Protein AF-M3UVB9-F1 (afdb_monomer_lite)

pLDDT: mean 71.22, std 10.49, range [37.16, 86.0]

Foldseek 3Di:
DDPVVVLVVQLVVQLVLQLVLQQCLVCPNPNVPRDPVSNVLSNVLSNVLSVVVSVVCVVCVPQVVDLLSSLVSQLVSSLVSSLVRDPDDDDDSNPSSNSSSVSSSVVSNVVVVVVVVVPPPPD

Structure (mmCIF, N/CA/C/O backbone):
data_AF-M3UVB9-F1
#
_entry.id   AF-M3UVB9-F1
#
loop_
_atom_site.group_PDB
_atom_site.id
_atom_site.type_symbol
_atom_site.label_atom_id
_atom_site.label_alt_id
_atom_site.label_comp_id
_atom_site.label_asym_id
_atom_site.label_entity_id
_atom_site.label_seq_id
_atom_site.pdbx_PDB_ins_code
_atom_site.Cartn_x
_atom_site.Cartn_y
_atom_site.Cartn_z
_atom_site.occupancy
_atom_site.B_iso_or_equiv
_atom_site.auth_seq_id
_atom_site.auth_comp_id
_atom_site.auth_asym_id
_atom_site.auth_atom_id
_atom_site.pdbx_PDB_model_num
ATOM 1 N N . MET A 1 1 ? -13.493 8.387 20.450 1.00 55.69 1 MET A N 1
ATOM 2 C CA . MET A 1 1 ? -12.271 8.347 19.610 1.00 55.69 1 MET A CA 1
ATOM 3 C C . MET A 1 1 ? -12.370 9.451 18.564 1.00 55.69 1 MET A C 1
ATOM 5 O O . MET A 1 1 ? -13.362 9.480 17.850 1.00 55.69 1 MET A O 1
ATOM 9 N N . ASN A 1 2 ? -11.407 10.379 18.504 1.00 68.56 2 ASN A N 1
ATOM 10 C CA . ASN A 1 2 ? -11.457 11.510 17.566 1.00 68.56 2 ASN A CA 1
ATOM 11 C C . ASN A 1 2 ? -11.404 11.027 16.107 1.00 68.56 2 ASN A C 1
ATOM 13 O O . ASN A 1 2 ? -10.474 10.326 15.706 1.00 68.56 2 ASN A O 1
ATOM 17 N N . TRP A 1 3 ? -12.395 11.429 15.313 1.00 66.06 3 TRP A N 1
ATOM 18 C CA . TRP A 1 3 ? -12.555 11.044 13.905 1.00 66.06 3 TRP A CA 1
ATOM 19 C C . TRP A 1 3 ? -11.362 11.458 13.030 1.00 66.06 3 TRP A C 1
ATOM 21 O O . TRP A 1 3 ? -10.959 10.726 12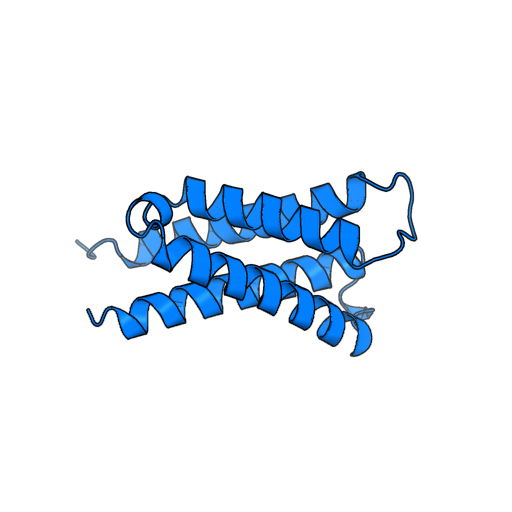.128 1.00 66.06 3 TRP A O 1
ATOM 31 N N . SER A 1 4 ? -10.736 12.595 13.345 1.00 69.56 4 SER A N 1
ATOM 32 C CA . SER A 1 4 ? -9.508 13.074 12.699 1.00 69.56 4 SER A CA 1
ATOM 33 C C . SER A 1 4 ? -8.337 12.103 12.874 1.00 69.56 4 SER A C 1
ATOM 35 O O . SER A 1 4 ? -7.661 11.766 11.907 1.00 69.56 4 SER A O 1
ATOM 37 N N . ILE A 1 5 ? -8.149 11.575 14.084 1.00 73.75 5 ILE A N 1
ATOM 38 C CA . ILE A 1 5 ? -7.071 10.632 14.412 1.00 73.75 5 ILE A CA 1
ATOM 39 C C . ILE A 1 5 ? -7.259 9.311 13.659 1.00 73.75 5 ILE A C 1
ATOM 41 O O . ILE A 1 5 ? -6.287 8.697 13.220 1.00 73.75 5 ILE A O 1
ATOM 45 N N . LEU A 1 6 ? -8.507 8.874 13.488 1.00 71.19 6 LEU A N 1
ATOM 46 C CA . LEU A 1 6 ? -8.815 7.629 12.794 1.00 71.19 6 LEU A CA 1
ATOM 47 C C . LEU A 1 6 ? -8.472 7.717 11.299 1.00 71.19 6 LEU A C 1
ATOM 49 O O . LEU A 1 6 ? -7.826 6.812 10.772 1.00 71.19 6 LEU A O 1
ATOM 53 N N . LYS A 1 7 ? -8.813 8.835 10.641 1.00 73.31 7 LYS A N 1
ATOM 54 C CA . LYS A 1 7 ? -8.451 9.086 9.234 1.00 73.31 7 LYS A CA 1
ATOM 55 C C . LYS A 1 7 ? -6.941 9.064 9.025 1.00 73.31 7 LYS A C 1
ATOM 57 O O . LYS A 1 7 ? -6.468 8.374 8.128 1.00 73.31 7 LYS A O 1
ATOM 62 N N . THR A 1 8 ? -6.188 9.757 9.879 1.00 77.38 8 THR A N 1
ATOM 63 C CA . THR A 1 8 ? -4.723 9.805 9.781 1.00 77.38 8 THR A CA 1
ATOM 64 C C . THR A 1 8 ? -4.101 8.421 9.954 1.00 77.38 8 THR A C 1
ATOM 66 O O . THR A 1 8 ? -3.201 8.055 9.202 1.00 77.38 8 THR A O 1
ATOM 69 N N . LYS A 1 9 ? -4.611 7.611 10.892 1.00 79.56 9 LYS A N 1
ATOM 70 C CA . LYS A 1 9 ? -4.146 6.230 11.088 1.00 79.56 9 LYS A CA 1
ATOM 71 C C . LYS A 1 9 ? -4.393 5.358 9.858 1.00 79.56 9 LYS A C 1
ATOM 73 O O . LYS A 1 9 ? -3.491 4.629 9.453 1.00 79.56 9 LYS A O 1
ATOM 78 N N . PHE A 1 10 ? -5.581 5.434 9.256 1.00 76.44 10 PHE A N 1
ATOM 79 C CA . PHE A 1 10 ? -5.877 4.672 8.042 1.00 76.44 10 PHE A CA 1
ATOM 80 C C . PHE A 1 10 ? -5.049 5.143 6.845 1.00 76.44 10 PHE A C 1
ATOM 82 O O . PHE A 1 10 ? -4.499 4.310 6.130 1.00 76.44 10 PHE A O 1
ATOM 89 N N . PHE A 1 11 ? -4.900 6.457 6.672 1.00 82.19 11 PHE A N 1
ATOM 90 C CA . PHE A 1 11 ? -4.073 7.039 5.619 1.00 82.19 11 PHE A CA 1
ATOM 91 C C . PHE A 1 11 ? -2.624 6.554 5.713 1.00 82.19 11 PHE A C 1
ATOM 93 O O . PHE A 1 11 ? -2.086 6.015 4.749 1.00 82.19 11 PHE A O 1
ATOM 100 N N . LEU A 1 12 ? -2.015 6.674 6.897 1.00 83.44 12 LEU A N 1
ATOM 101 C CA . LEU A 1 12 ? -0.633 6.258 7.123 1.00 83.44 12 LEU A CA 1
ATOM 102 C C . LEU A 1 12 ? -0.457 4.749 6.926 1.00 83.44 12 LEU A C 1
ATOM 104 O O . LEU A 1 12 ? 0.547 4.299 6.381 1.00 83.44 12 LEU A O 1
ATOM 108 N N . ARG A 1 13 ? -1.454 3.961 7.332 1.00 79.88 13 ARG 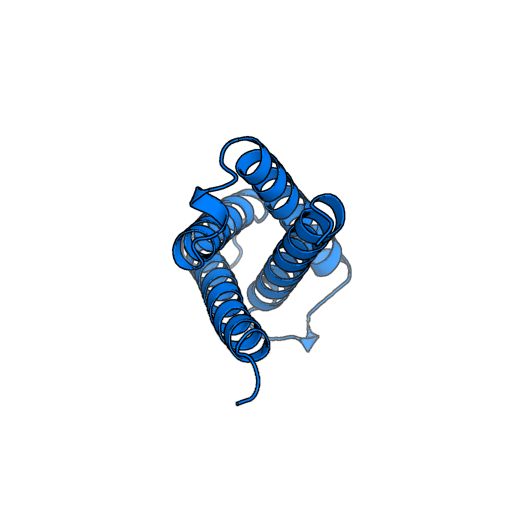A N 1
ATOM 109 C CA . ARG A 1 13 ? -1.455 2.511 7.147 1.00 79.88 13 ARG A CA 1
ATOM 110 C C . ARG A 1 13 ? -1.455 2.125 5.669 1.00 79.88 13 ARG A C 1
ATOM 112 O O . ARG A 1 13 ? -0.616 1.325 5.268 1.00 79.88 13 ARG A O 1
ATOM 119 N N . VAL A 1 14 ? -2.361 2.698 4.875 1.00 79.69 14 VAL A N 1
ATOM 120 C CA . VAL A 1 14 ? -2.425 2.451 3.425 1.00 79.69 14 VAL A CA 1
ATOM 121 C C . VAL A 1 14 ? -1.129 2.906 2.760 1.00 79.69 14 VAL A C 1
ATOM 123 O O . VAL A 1 14 ? -0.530 2.136 2.016 1.00 79.69 14 VAL A O 1
ATOM 126 N N . TYR A 1 15 ? -0.642 4.101 3.101 1.00 85.25 15 TYR A N 1
ATOM 127 C CA . TYR A 1 15 ? 0.616 4.634 2.582 1.00 85.25 15 TYR A CA 1
ATOM 128 C C . TYR A 1 15 ? 1.793 3.672 2.798 1.00 85.25 15 TYR A C 1
ATOM 130 O O . TYR A 1 15 ? 2.487 3.320 1.843 1.00 85.25 15 TYR A O 1
ATOM 138 N N . LEU A 1 16 ? 2.000 3.204 4.033 1.00 83.06 16 LEU A N 1
ATOM 139 C CA . LEU A 1 16 ? 3.130 2.336 4.373 1.00 83.06 16 LEU A CA 1
ATOM 140 C C . LEU A 1 16 ? 3.032 0.957 3.715 1.00 83.06 16 LEU A C 1
ATOM 142 O O . LEU A 1 16 ? 4.036 0.449 3.224 1.00 83.06 16 LEU A O 1
ATOM 146 N N . MET A 1 17 ? 1.840 0.359 3.669 1.00 77.81 17 MET A N 1
ATOM 147 C CA . MET A 1 17 ? 1.646 -0.955 3.045 1.00 77.81 17 MET A CA 1
ATOM 148 C C . MET A 1 17 ? 1.906 -0.933 1.550 1.00 77.81 17 MET A C 1
ATOM 150 O O . MET A 1 17 ? 2.601 -1.806 1.036 1.00 77.81 17 MET A O 1
ATOM 154 N N . VAL A 1 18 ? 1.350 0.069 0.869 1.00 79.31 18 VAL A N 1
ATOM 155 C CA . VAL A 1 18 ? 1.509 0.223 -0.574 1.00 79.31 18 VAL A CA 1
ATOM 156 C C . VAL A 1 18 ? 2.971 0.508 -0.894 1.00 79.31 18 VAL A C 1
ATOM 158 O O . VAL A 1 18 ? 3.552 -0.191 -1.715 1.00 79.31 18 VAL A O 1
ATOM 161 N N . THR A 1 19 ? 3.603 1.442 -0.175 1.00 81.25 19 THR A N 1
ATOM 162 C CA . THR A 1 19 ? 5.024 1.771 -0.373 1.00 81.25 19 THR A CA 1
ATOM 163 C C . THR A 1 19 ? 5.916 0.541 -0.177 1.00 81.25 19 THR A C 1
ATOM 165 O O . THR A 1 19 ? 6.778 0.270 -1.010 1.00 81.25 19 THR A O 1
ATOM 168 N N . PHE A 1 20 ? 5.689 -0.244 0.881 1.00 79.94 20 PHE A N 1
ATOM 169 C CA . PHE A 1 20 ? 6.477 -1.448 1.151 1.00 79.94 20 PHE A CA 1
ATOM 170 C C . PHE A 1 20 ? 6.246 -2.544 0.102 1.00 79.94 20 PHE A C 1
ATOM 172 O O . PHE A 1 20 ? 7.209 -3.115 -0.404 1.00 79.94 20 PHE A O 1
ATOM 179 N N . SER A 1 21 ? 4.989 -2.806 -0.270 1.00 78.44 21 SER A N 1
ATOM 180 C CA . SER A 1 21 ? 4.654 -3.812 -1.285 1.00 78.44 21 SER A CA 1
ATOM 181 C C . SER A 1 21 ? 5.247 -3.462 -2.650 1.00 78.44 21 SER A C 1
ATOM 183 O O . SER A 1 21 ? 5.874 -4.308 -3.285 1.00 78.44 21 SER A O 1
ATOM 185 N N . CYS A 1 22 ? 5.130 -2.197 -3.062 1.00 75.75 22 CYS A N 1
ATOM 186 C CA . CYS A 1 22 ? 5.751 -1.674 -4.274 1.00 75.75 22 CYS A CA 1
ATOM 187 C C . CYS A 1 22 ? 7.274 -1.839 -4.240 1.00 75.75 22 CYS A C 1
ATOM 189 O O . CYS A 1 22 ? 7.845 -2.395 -5.171 1.00 75.75 22 CYS A O 1
ATOM 191 N N . MET A 1 23 ? 7.944 -1.433 -3.156 1.00 76.88 23 MET A N 1
ATOM 192 C CA . MET A 1 23 ? 9.402 -1.567 -3.048 1.00 76.88 23 MET A CA 1
ATOM 193 C C . MET A 1 23 ? 9.877 -3.018 -3.132 1.00 76.88 23 MET A C 1
ATOM 195 O O . MET A 1 23 ? 10.890 -3.278 -3.776 1.00 76.88 23 MET A O 1
ATOM 199 N N . VAL A 1 24 ? 9.167 -3.953 -2.494 1.00 75.75 24 VAL A N 1
ATOM 200 C CA . VAL A 1 24 ? 9.514 -5.382 -2.518 1.00 75.75 24 VAL A CA 1
ATOM 201 C C . VAL A 1 24 ? 9.304 -5.976 -3.911 1.00 75.75 24 VAL A C 1
ATOM 203 O O . VAL A 1 24 ? 10.158 -6.737 -4.374 1.00 75.75 24 VAL A O 1
ATOM 206 N N . ASN A 1 25 ? 8.214 -5.614 -4.595 1.00 73.12 25 ASN A N 1
ATOM 207 C CA . ASN A 1 25 ? 7.927 -6.137 -5.931 1.00 73.12 25 ASN A CA 1
ATOM 208 C C . ASN A 1 25 ? 8.853 -5.535 -7.004 1.00 73.12 25 ASN A C 1
ATOM 210 O O . ASN A 1 25 ? 9.334 -6.272 -7.859 1.00 73.12 25 ASN A O 1
ATOM 214 N N . MET A 1 26 ? 9.215 -4.250 -6.892 1.00 70.25 26 MET A N 1
ATOM 215 C CA . MET A 1 26 ? 10.168 -3.579 -7.796 1.00 70.25 26 MET A CA 1
ATOM 216 C C . MET A 1 26 ? 11.554 -4.235 -7.825 1.00 70.25 26 MET A C 1
ATOM 218 O O . MET A 1 26 ? 12.252 -4.152 -8.830 1.00 70.25 26 MET A O 1
ATOM 222 N N . VAL A 1 27 ? 11.971 -4.881 -6.732 1.00 72.75 27 VAL A N 1
ATOM 223 C CA . VAL A 1 27 ? 13.250 -5.611 -6.667 1.00 72.75 27 VAL A CA 1
ATOM 224 C C . VAL A 1 27 ? 13.077 -7.124 -6.778 1.00 72.75 27 VAL A C 1
ATOM 226 O O . VAL A 1 27 ? 14.016 -7.873 -6.502 1.00 72.75 27 VAL A O 1
ATOM 229 N N . SER A 1 28 ? 11.877 -7.590 -7.136 1.00 64.50 28 SER A N 1
ATOM 230 C CA . SER A 1 28 ? 11.527 -9.013 -7.237 1.00 64.50 28 SER A CA 1
ATOM 231 C C . SER A 1 28 ? 11.913 -9.811 -5.979 1.00 64.50 28 SER A C 1
ATOM 233 O O . SER A 1 28 ? 12.413 -10.932 -6.061 1.00 64.50 28 SER A O 1
ATOM 235 N N . GLY A 1 29 ? 11.770 -9.203 -4.796 1.00 65.69 29 GLY A N 1
ATOM 236 C CA . GLY A 1 29 ? 12.162 -9.799 -3.513 1.00 65.69 29 GLY A CA 1
ATOM 237 C C . GLY A 1 29 ? 13.654 -9.701 -3.159 1.00 65.69 29 GLY A C 1
ATOM 238 O O . GLY A 1 29 ? 14.030 -10.003 -2.025 1.00 65.69 29 GLY A O 1
ATOM 239 N N . LYS A 1 30 ? 14.520 -9.209 -4.054 1.00 72.62 30 LYS A N 1
ATOM 240 C CA . LYS A 1 30 ? 15.927 -8.904 -3.746 1.00 72.62 30 LYS A CA 1
ATOM 241 C C . LYS A 1 30 ? 16.048 -7.558 -3.031 1.00 72.62 30 LYS A C 1
ATOM 243 O O . LYS A 1 30 ? 16.534 -6.578 -3.585 1.00 72.62 30 LYS A O 1
ATOM 248 N N . ILE A 1 31 ? 15.647 -7.531 -1.764 1.00 71.50 31 ILE A N 1
ATOM 249 C CA . ILE A 1 31 ? 15.726 -6.375 -0.847 1.00 71.50 31 ILE A CA 1
ATOM 250 C C . ILE A 1 31 ? 17.068 -5.619 -0.865 1.00 71.50 31 ILE A C 1
ATOM 252 O O . ILE A 1 31 ? 17.084 -4.411 -0.657 1.00 71.50 31 ILE A O 1
ATOM 256 N N . LEU A 1 32 ? 18.184 -6.290 -1.165 1.00 72.19 32 LEU A N 1
ATOM 257 C CA . LEU A 1 32 ? 19.511 -5.668 -1.271 1.00 72.19 32 LEU A CA 1
ATOM 258 C C . LEU A 1 32 ? 19.690 -4.751 -2.498 1.00 72.19 32 LEU A C 1
ATOM 260 O O . LEU A 1 32 ? 20.616 -3.948 -2.511 1.00 72.19 32 LEU A O 1
ATOM 264 N N . LEU A 1 33 ? 18.823 -4.845 -3.514 1.00 72.75 33 LEU A N 1
ATOM 265 C CA . LEU A 1 33 ? 18.835 -3.969 -4.697 1.00 72.75 33 LEU A CA 1
ATOM 266 C C . LEU A 1 33 ? 17.928 -2.734 -4.541 1.00 72.75 33 LE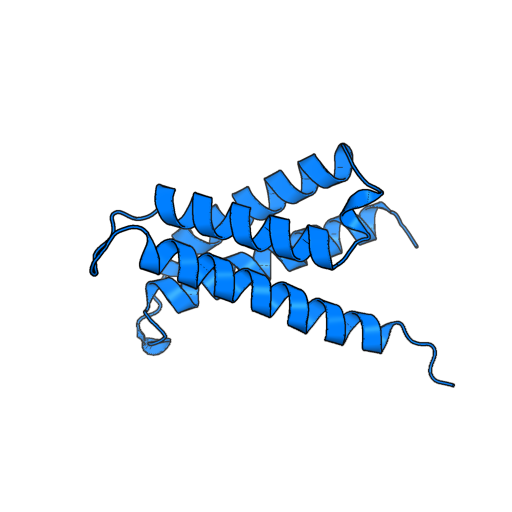U A C 1
ATOM 268 O O . LEU A 1 33 ? 17.795 -1.931 -5.472 1.00 72.75 33 LEU A O 1
ATOM 272 N N . ILE A 1 34 ? 17.296 -2.554 -3.376 1.00 76.38 34 ILE A N 1
ATOM 273 C CA . ILE A 1 34 ? 16.516 -1.349 -3.094 1.00 76.38 34 ILE A CA 1
ATOM 274 C C . ILE A 1 34 ? 17.447 -0.135 -3.158 1.00 76.38 34 ILE A C 1
ATOM 276 O O . ILE A 1 34 ? 18.519 -0.097 -2.565 1.00 76.38 34 ILE A O 1
ATOM 280 N N . SER A 1 35 ? 17.010 0.880 -3.895 1.00 80.00 35 SER A N 1
ATOM 281 C CA . SER A 1 35 ? 17.755 2.115 -4.122 1.00 80.00 35 SER A CA 1
ATOM 282 C C . SER A 1 35 ? 16.826 3.297 -3.871 1.00 80.00 35 SER A C 1
ATOM 284 O O . SER A 1 35 ? 15.602 3.144 -3.857 1.00 80.00 35 SER A O 1
ATOM 286 N N . MET A 1 36 ? 17.390 4.496 -3.731 1.00 77.81 36 MET A N 1
ATOM 287 C CA . MET A 1 36 ? 16.622 5.728 -3.519 1.00 77.81 36 MET A CA 1
ATOM 288 C C . MET A 1 36 ? 15.595 5.980 -4.632 1.00 77.81 36 MET A C 1
ATOM 290 O O . MET A 1 36 ? 14.522 6.516 -4.369 1.00 77.81 36 MET A O 1
ATOM 294 N N . LYS A 1 37 ? 15.873 5.529 -5.865 1.00 72.31 37 LYS A N 1
ATOM 295 C CA . LYS A 1 37 ? 14.917 5.601 -6.982 1.00 72.31 37 LYS A CA 1
ATOM 296 C C . LYS A 1 37 ? 13.649 4.780 -6.711 1.00 72.31 37 LYS A C 1
ATOM 298 O O . LYS A 1 37 ? 12.553 5.303 -6.883 1.00 72.31 37 LYS A O 1
ATOM 303 N N . HIS A 1 38 ? 13.799 3.545 -6.225 1.00 75.06 38 HIS A N 1
ATOM 304 C CA . HIS A 1 38 ? 12.677 2.670 -5.865 1.00 75.06 38 HIS A CA 1
ATOM 305 C C . HIS A 1 38 ? 11.831 3.287 -4.745 1.00 75.06 38 HIS A C 1
ATOM 307 O O . HIS A 1 38 ? 10.606 3.295 -4.825 1.00 75.06 38 HIS A O 1
ATOM 313 N N . PHE A 1 39 ? 12.481 3.887 -3.743 1.00 81.25 39 PHE A N 1
ATOM 314 C CA . PHE A 1 39 ? 11.786 4.559 -2.644 1.00 81.25 39 PHE A CA 1
ATOM 315 C C . PHE A 1 39 ? 10.952 5.760 -3.114 1.00 81.25 39 PHE A C 1
ATOM 317 O O . PHE A 1 39 ? 9.802 5.907 -2.704 1.00 81.25 39 PHE A O 1
ATOM 324 N N . ILE A 1 40 ? 11.497 6.607 -3.995 1.00 82.00 40 ILE A N 1
ATOM 325 C CA . ILE A 1 40 ? 10.788 7.790 -4.513 1.00 82.00 40 ILE A CA 1
ATOM 326 C C . ILE A 1 40 ? 9.553 7.378 -5.320 1.00 82.00 40 ILE A C 1
ATOM 328 O O . ILE A 1 40 ? 8.486 7.973 -5.156 1.00 82.00 40 ILE A O 1
ATOM 332 N N . ILE A 1 41 ? 9.684 6.367 -6.182 1.00 79.00 41 ILE A N 1
ATOM 333 C CA . ILE A 1 41 ? 8.568 5.898 -7.008 1.00 79.00 41 ILE A CA 1
ATOM 334 C C . ILE A 1 41 ? 7.498 5.262 -6.118 1.00 79.00 41 ILE A C 1
ATOM 336 O O . ILE A 1 41 ? 6.345 5.687 -6.160 1.00 79.00 41 ILE A O 1
ATOM 340 N N . ALA A 1 42 ? 7.884 4.343 -5.231 1.00 80.88 42 ALA A N 1
ATOM 341 C CA . ALA A 1 42 ? 6.957 3.709 -4.300 1.00 80.88 42 ALA A CA 1
ATOM 342 C C . ALA A 1 42 ? 6.249 4.724 -3.383 1.00 80.88 42 ALA A C 1
ATOM 344 O O . ALA A 1 42 ? 5.054 4.586 -3.130 1.00 80.88 42 ALA A O 1
ATOM 345 N N . SER A 1 43 ? 6.941 5.782 -2.948 1.00 84.50 43 SER A N 1
ATOM 346 C CA . SER A 1 43 ? 6.341 6.857 -2.142 1.00 84.50 43 SER A CA 1
ATOM 347 C C . SER A 1 43 ? 5.294 7.650 -2.930 1.00 84.50 43 SER A C 1
ATOM 349 O O . SER A 1 43 ? 4.234 7.971 -2.394 1.00 84.50 43 SER A O 1
ATOM 351 N N . LYS A 1 44 ? 5.540 7.941 -4.217 1.00 82.69 44 LYS A N 1
ATOM 352 C CA . LYS A 1 44 ? 4.538 8.583 -5.089 1.00 82.69 44 LYS A CA 1
ATOM 353 C C . LYS A 1 44 ? 3.290 7.713 -5.224 1.00 82.69 44 LYS A C 1
ATOM 355 O O . LYS A 1 44 ? 2.182 8.215 -5.044 1.00 82.69 44 LYS A O 1
ATOM 360 N N . VAL A 1 45 ? 3.471 6.418 -5.482 1.00 81.94 45 VAL A N 1
ATOM 361 C CA . VAL A 1 45 ? 2.368 5.451 -5.587 1.00 81.94 45 VAL A CA 1
ATOM 362 C C . VAL A 1 45 ? 1.592 5.362 -4.274 1.00 81.94 45 VAL A C 1
ATOM 364 O O . VAL A 1 45 ? 0.367 5.486 -4.274 1.00 81.94 45 VAL A O 1
ATOM 367 N N . GLY A 1 46 ? 2.299 5.247 -3.149 1.00 83.06 46 GLY A N 1
ATOM 368 C CA . GLY A 1 46 ? 1.713 5.230 -1.813 1.00 83.06 46 GLY A CA 1
ATOM 369 C C . GLY A 1 46 ? 0.887 6.480 -1.512 1.00 83.06 46 GLY A C 1
ATOM 370 O O . GLY A 1 46 ? -0.217 6.359 -0.981 1.00 83.06 46 GLY A O 1
ATOM 371 N N . LEU A 1 47 ? 1.374 7.674 -1.874 1.00 86.00 47 LEU A N 1
ATOM 372 C CA . LEU A 1 47 ? 0.643 8.934 -1.683 1.00 86.00 47 LEU A CA 1
ATOM 373 C C . LEU A 1 47 ? -0.627 8.999 -2.533 1.00 86.00 47 LEU A C 1
ATOM 375 O O . LEU A 1 47 ? -1.669 9.408 -2.023 1.00 86.00 47 LEU A O 1
ATOM 379 N N . VAL A 1 48 ? -0.568 8.574 -3.797 1.00 84.88 48 VAL A N 1
ATOM 380 C CA . VAL A 1 48 ? -1.746 8.540 -4.680 1.00 84.88 48 VAL A CA 1
ATOM 381 C C . VAL A 1 48 ? -2.779 7.541 -4.154 1.00 84.88 48 VAL A C 1
ATOM 383 O O . VAL A 1 48 ? -3.955 7.885 -4.026 1.00 84.88 48 VAL A O 1
ATOM 386 N N . CYS A 1 49 ? -2.346 6.340 -3.761 1.00 83.19 49 CYS A N 1
ATOM 387 C CA . CYS A 1 49 ? -3.212 5.319 -3.168 1.00 83.19 49 CYS A CA 1
ATOM 388 C C . CYS A 1 49 ? -3.881 5.811 -1.877 1.00 83.19 49 CYS A C 1
ATOM 390 O O . CYS A 1 49 ? -5.098 5.687 -1.719 1.00 83.19 49 CYS A O 1
ATOM 392 N N . ALA A 1 50 ? -3.095 6.387 -0.962 1.00 83.44 50 ALA A N 1
ATOM 393 C CA . ALA A 1 50 ? -3.579 6.901 0.315 1.00 83.44 50 ALA A CA 1
ATOM 394 C C . ALA A 1 50 ? -4.483 8.134 0.133 1.00 83.44 50 ALA A C 1
ATOM 396 O O . ALA A 1 50 ? -5.482 8.276 0.840 1.00 83.44 50 ALA A O 1
ATOM 397 N N . GLY A 1 51 ? -4.184 8.997 -0.842 1.00 83.00 51 GLY A N 1
ATOM 398 C CA . GLY A 1 51 ? -5.019 10.136 -1.226 1.00 83.00 51 GLY A CA 1
ATOM 399 C C . GLY A 1 51 ? -6.370 9.698 -1.790 1.00 83.00 51 GLY A C 1
ATOM 400 O O . GLY A 1 51 ? -7.411 10.157 -1.317 1.00 83.00 51 GLY A O 1
ATOM 401 N N . GLY A 1 52 ? -6.370 8.739 -2.721 1.00 82.25 52 GLY A N 1
ATOM 402 C CA . GLY A 1 52 ? -7.600 8.120 -3.219 1.00 82.25 52 GLY A CA 1
ATOM 403 C C . GLY A 1 52 ? -8.387 7.443 -2.094 1.00 82.25 52 GLY A C 1
ATOM 404 O O . GLY A 1 52 ? -9.598 7.620 -1.986 1.00 82.25 52 GLY A O 1
ATOM 405 N N . PHE A 1 53 ? -7.693 6.764 -1.176 1.00 81.31 53 PHE A N 1
ATOM 406 C CA . PHE A 1 53 ? -8.315 6.140 -0.014 1.00 81.31 53 PHE A CA 1
ATOM 407 C C . PHE A 1 53 ? -8.993 7.175 0.897 1.00 81.31 53 PHE A C 1
ATOM 409 O O . PHE A 1 53 ? -10.120 6.964 1.354 1.00 81.31 53 PHE A O 1
ATOM 416 N N . ALA A 1 54 ? -8.339 8.313 1.146 1.00 81.69 54 ALA A N 1
ATOM 417 C CA . ALA A 1 54 ? -8.918 9.411 1.912 1.00 81.69 54 ALA A CA 1
ATOM 418 C C . ALA A 1 54 ? -10.162 9.987 1.223 1.00 81.69 54 ALA A C 1
ATOM 420 O O . ALA A 1 54 ? -11.172 10.196 1.894 1.00 81.69 54 ALA A O 1
ATOM 421 N N . LEU A 1 55 ? -10.125 10.174 -0.100 1.00 81.19 55 LEU A N 1
ATOM 422 C CA . LEU A 1 55 ? -11.261 10.669 -0.879 1.00 81.19 55 LEU A CA 1
ATOM 423 C C . LEU A 1 55 ? -12.456 9.705 -0.820 1.00 81.19 55 LEU A C 1
ATOM 425 O O . LEU A 1 55 ? -13.575 10.119 -0.515 1.00 81.19 55 LEU A O 1
ATOM 429 N N . VAL A 1 56 ? -12.219 8.406 -1.015 1.00 77.69 56 VAL A N 1
ATOM 430 C CA . VAL A 1 56 ? -13.267 7.378 -0.900 1.00 77.69 56 VAL A CA 1
ATOM 431 C C . VAL A 1 56 ? -13.801 7.297 0.533 1.00 77.69 56 VAL A C 1
ATOM 433 O O . VAL A 1 56 ? -15.001 7.129 0.726 1.00 77.69 56 VAL A O 1
ATOM 436 N N . THR A 1 57 ? -12.955 7.493 1.550 1.00 74.25 57 THR A N 1
ATOM 437 C CA . THR A 1 57 ? -13.388 7.545 2.960 1.00 74.25 57 THR A CA 1
ATOM 438 C C . THR A 1 57 ? -14.267 8.764 3.258 1.00 74.25 57 THR A C 1
ATOM 440 O O . THR A 1 57 ? -15.148 8.681 4.116 1.00 74.25 57 THR A O 1
ATOM 443 N N . LEU A 1 58 ? -14.056 9.891 2.567 1.00 75.00 58 LEU A N 1
ATOM 444 C CA . LEU A 1 58 ? -14.931 11.064 2.671 1.00 75.00 58 LEU A CA 1
ATOM 445 C C . LEU A 1 58 ? -16.303 10.804 2.042 1.00 75.00 58 LEU A C 1
ATOM 447 O O . LEU A 1 58 ? -17.309 11.218 2.612 1.00 75.00 58 LEU A O 1
ATOM 451 N N . LEU A 1 59 ? -16.341 10.098 0.911 1.00 75.25 59 LEU A N 1
ATOM 452 C CA . LEU A 1 59 ? -17.577 9.782 0.189 1.00 75.25 59 LEU A CA 1
ATOM 453 C C . LEU A 1 59 ? -18.359 8.630 0.837 1.00 75.25 59 LEU A C 1
ATOM 455 O O . LEU A 1 59 ? -19.584 8.655 0.876 1.00 75.25 59 LEU A O 1
ATOM 459 N N . THR A 1 60 ? -17.660 7.614 1.351 1.00 68.88 60 THR A N 1
ATOM 460 C CA . THR A 1 60 ? -18.268 6.352 1.791 1.00 68.88 60 THR A CA 1
ATOM 461 C C . THR A 1 60 ? -17.645 5.832 3.089 1.00 68.88 60 THR A C 1
ATOM 463 O O . THR A 1 60 ? -17.004 4.781 3.149 1.00 68.88 60 THR A O 1
ATOM 466 N N . SER A 1 61 ? -17.875 6.558 4.179 1.00 64.19 61 SER A N 1
ATOM 467 C CA . SER A 1 61 ? -17.352 6.238 5.515 1.00 64.19 61 SER A CA 1
ATOM 468 C C . SER A 1 61 ? -17.853 4.902 6.092 1.00 64.19 61 SER A C 1
ATOM 470 O O . SER A 1 61 ? -17.134 4.274 6.868 1.00 64.19 61 SER A O 1
ATOM 472 N N . LYS A 1 62 ? -19.041 4.424 5.688 1.00 62.72 62 LYS A N 1
ATOM 473 C CA . LYS A 1 62 ? -19.589 3.120 6.117 1.00 62.72 62 LYS A CA 1
ATOM 474 C C . LYS A 1 62 ? -18.942 1.915 5.426 1.00 62.72 62 LYS A C 1
ATOM 476 O O . LYS A 1 62 ? -18.715 0.908 6.087 1.00 62.72 62 LYS A O 1
ATOM 481 N N . LEU A 1 63 ? -18.621 1.996 4.130 1.00 58.81 63 LEU A N 1
ATOM 482 C CA . LEU A 1 63 ? -18.028 0.855 3.408 1.00 58.81 63 LEU A CA 1
ATOM 483 C C . LEU A 1 63 ? -16.579 0.600 3.839 1.00 58.81 63 LEU A C 1
ATOM 485 O O . LEU A 1 63 ? -16.135 -0.544 3.860 1.00 58.81 63 LEU A O 1
ATOM 489 N N . MET A 1 64 ? -15.867 1.648 4.259 1.00 60.72 64 MET A N 1
ATOM 490 C CA . MET A 1 64 ? -14.467 1.559 4.689 1.00 60.72 64 MET A CA 1
ATOM 491 C C . MET A 1 64 ? -14.269 0.911 6.064 1.00 60.72 64 MET A C 1
ATOM 493 O O . MET A 1 64 ? -13.139 0.598 6.433 1.00 60.72 64 MET A O 1
ATOM 497 N N . GLN A 1 65 ? -15.346 0.673 6.819 1.00 63.62 65 GLN A N 1
ATOM 498 C CA . GLN A 1 65 ? -15.282 -0.151 8.030 1.00 63.62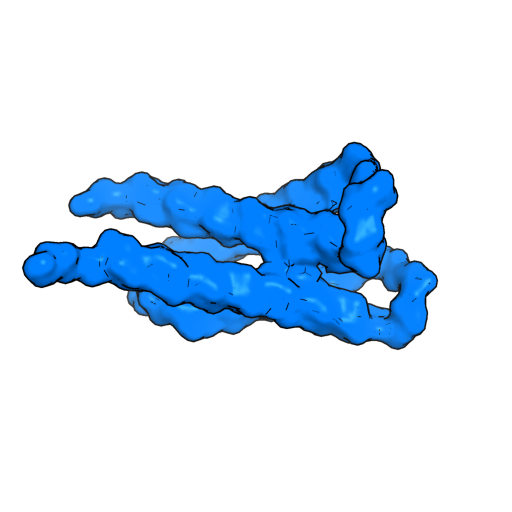 65 GLN A CA 1
ATOM 499 C C . GLN A 1 65 ? -15.152 -1.644 7.703 1.00 63.62 65 GLN A C 1
ATOM 501 O O . GLN A 1 65 ? -14.728 -2.424 8.554 1.00 63.62 65 GLN A O 1
ATOM 506 N N . ASN A 1 66 ? -15.484 -2.055 6.474 1.00 70.50 66 ASN A N 1
ATOM 507 C CA . ASN A 1 66 ? -15.354 -3.440 6.060 1.00 70.50 66 ASN A CA 1
ATOM 508 C C . ASN A 1 66 ? -13.911 -3.744 5.620 1.00 70.50 66 ASN A C 1
ATOM 510 O O . ASN A 1 66 ? -13.440 -3.281 4.579 1.00 70.50 66 ASN A O 1
ATOM 514 N N . LYS A 1 67 ? -13.226 -4.587 6.401 1.00 70.62 67 LYS A N 1
ATOM 515 C CA . LYS A 1 67 ? -11.855 -5.058 6.144 1.00 70.62 67 LYS A CA 1
ATOM 516 C C . LYS A 1 67 ? -11.658 -5.682 4.759 1.00 70.62 67 LYS A C 1
ATOM 518 O O . LYS A 1 67 ? -10.589 -5.520 4.175 1.00 70.62 67 LYS A O 1
ATOM 523 N N . TYR A 1 68 ? -12.685 -6.331 4.206 1.00 72.38 68 TYR A N 1
ATOM 524 C CA . TYR A 1 68 ? -12.628 -6.915 2.862 1.00 72.38 68 TYR A CA 1
ATOM 525 C C . TYR A 1 68 ? -12.673 -5.848 1.763 1.00 72.38 68 TYR A C 1
ATOM 527 O O . TYR A 1 68 ? -11.966 -5.962 0.765 1.00 72.38 68 TYR A O 1
ATOM 535 N N . PHE A 1 69 ? -13.445 -4.777 1.967 1.00 75.00 69 PHE A N 1
ATOM 536 C CA . PHE A 1 69 ? -13.531 -3.670 1.013 1.00 75.00 69 PHE A CA 1
ATOM 537 C C . PHE A 1 69 ? -12.230 -2.864 0.988 1.00 75.00 69 PHE A C 1
ATOM 539 O O . PHE A 1 69 ? -11.714 -2.542 -0.079 1.00 75.00 69 PHE A O 1
ATOM 546 N N . LEU A 1 70 ? -11.645 -2.624 2.166 1.00 71.56 70 LEU A N 1
ATOM 547 C CA . LEU A 1 70 ? -10.319 -2.021 2.300 1.00 71.56 70 LEU A CA 1
ATOM 548 C C . LEU A 1 70 ? -9.247 -2.843 1.566 1.00 71.56 70 LEU A C 1
ATOM 550 O O . LEU A 1 70 ? -8.431 -2.279 0.842 1.00 71.56 70 LEU A O 1
ATOM 554 N N . ALA A 1 71 ? -9.255 -4.167 1.732 1.00 73.19 71 ALA A N 1
ATOM 555 C CA . ALA A 1 71 ? -8.313 -5.053 1.054 1.00 73.19 71 ALA A CA 1
ATOM 556 C C . ALA A 1 71 ? -8.484 -5.035 -0.473 1.00 73.19 71 ALA A C 1
ATOM 558 O O . ALA A 1 71 ? -7.492 -4.913 -1.188 1.00 73.19 71 ALA A O 1
ATOM 559 N N . GLY A 1 72 ? -9.726 -5.093 -0.966 1.00 77.06 72 GLY A N 1
ATOM 560 C CA . GLY A 1 72 ? -10.025 -5.013 -2.398 1.00 77.06 72 GLY A CA 1
ATOM 561 C C . GLY A 1 72 ? -9.653 -3.661 -3.013 1.00 77.06 72 GLY A C 1
ATOM 562 O O . GLY A 1 72 ? -9.096 -3.613 -4.107 1.00 77.06 72 GLY A O 1
ATOM 563 N N . TYR A 1 73 ? -9.879 -2.562 -2.288 1.00 80.12 73 TYR A N 1
ATOM 564 C CA . TYR A 1 73 ? -9.443 -1.236 -2.722 1.00 80.12 73 TYR A CA 1
ATOM 565 C C . TYR A 1 73 ? -7.917 -1.161 -2.830 1.00 80.12 73 TYR A C 1
ATOM 567 O O . TYR A 1 73 ? -7.398 -0.735 -3.855 1.00 80.12 73 TYR A O 1
ATOM 575 N N . VAL A 1 74 ? -7.194 -1.605 -1.796 1.00 78.62 74 VAL A N 1
ATOM 576 C CA . VAL A 1 74 ? -5.723 -1.603 -1.800 1.00 78.62 74 VAL A CA 1
ATOM 577 C C . VAL A 1 74 ? -5.179 -2.503 -2.914 1.00 78.62 74 VAL A C 1
ATOM 579 O O . VAL A 1 74 ? -4.229 -2.100 -3.578 1.00 78.62 74 VAL A O 1
ATOM 582 N N . PHE A 1 75 ? -5.802 -3.6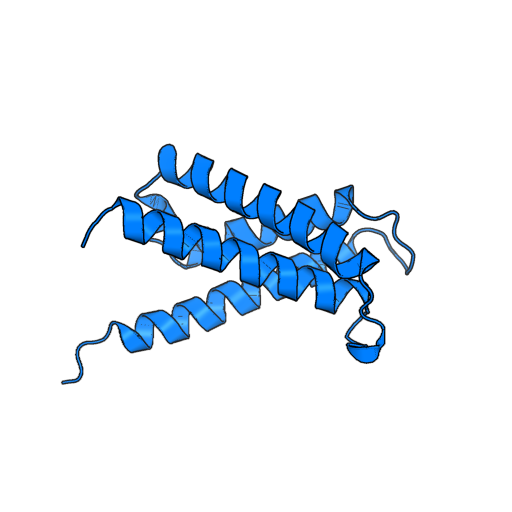60 -3.172 1.00 79.06 75 PHE A N 1
ATOM 583 C CA . PHE A 1 75 ? -5.465 -4.544 -4.294 1.00 79.06 75 PHE A CA 1
ATOM 584 C C . PHE A 1 75 ? -5.541 -3.809 -5.638 1.00 79.06 75 PHE A C 1
ATOM 586 O O . PHE A 1 75 ? -4.543 -3.711 -6.355 1.00 79.06 75 PHE A O 1
ATOM 593 N N . 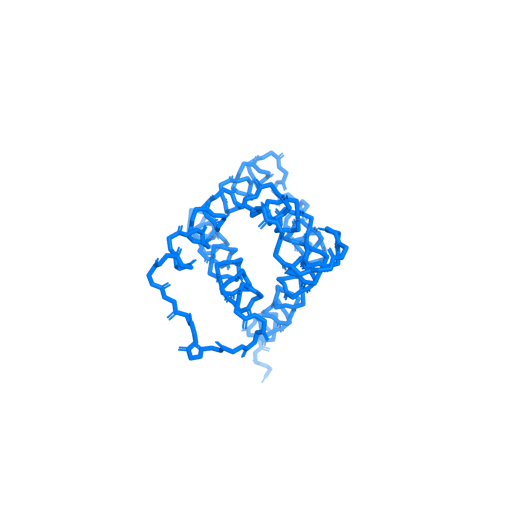LEU A 1 76 ? -6.721 -3.265 -5.955 1.00 78.50 76 LEU A N 1
ATOM 594 C CA . LEU A 1 76 ? -6.986 -2.618 -7.238 1.00 78.50 76 LEU A CA 1
ATOM 595 C C . LEU A 1 76 ? -6.167 -1.343 -7.402 1.00 78.50 76 LEU A C 1
ATOM 597 O O . LEU A 1 76 ? -5.523 -1.158 -8.428 1.00 78.50 76 LEU A O 1
ATOM 601 N N . ALA A 1 77 ? -6.155 -0.477 -6.391 1.00 77.88 77 ALA A N 1
ATOM 602 C CA . ALA A 1 77 ? -5.447 0.790 -6.468 1.00 77.88 77 ALA A CA 1
ATOM 603 C C . ALA A 1 77 ? -3.931 0.578 -6.600 1.00 77.88 77 ALA A C 1
ATOM 605 O O . ALA A 1 77 ? -3.292 1.259 -7.396 1.00 77.88 77 ALA A O 1
ATOM 606 N N . THR A 1 78 ? -3.359 -0.401 -5.891 1.00 76.19 78 THR A N 1
ATOM 607 C CA . THR A 1 78 ? -1.925 -0.704 -6.007 1.00 76.19 78 THR A CA 1
ATOM 608 C C . THR A 1 78 ? -1.598 -1.327 -7.358 1.00 76.19 78 THR A C 1
ATOM 610 O O . THR A 1 78 ? -0.687 -0.847 -8.018 1.00 76.19 78 THR A O 1
ATOM 613 N N . GLY A 1 79 ? -2.354 -2.337 -7.805 1.00 72.94 79 GLY A N 1
ATOM 614 C CA . GLY A 1 79 ? -2.095 -2.998 -9.088 1.00 72.94 79 GLY A CA 1
ATOM 615 C C . GLY A 1 79 ? -2.265 -2.063 -10.289 1.00 72.94 79 GLY A C 1
ATOM 616 O O . GLY A 1 79 ? -1.443 -2.073 -11.200 1.00 72.94 79 GLY A O 1
ATOM 617 N N . VAL A 1 80 ? -3.285 -1.197 -10.272 1.00 74.62 80 VAL A N 1
ATOM 618 C CA . VAL A 1 80 ? -3.497 -0.206 -11.337 1.00 74.62 80 VAL A CA 1
ATOM 619 C C . VAL A 1 80 ? -2.367 0.818 -11.355 1.00 74.62 80 VAL A C 1
ATOM 621 O O . VAL A 1 80 ? -1.816 1.096 -12.415 1.00 74.62 80 VAL A O 1
ATOM 624 N N . ILE A 1 81 ? -1.988 1.380 -10.205 1.00 71.75 81 ILE A N 1
ATOM 625 C CA . ILE A 1 81 ? -0.929 2.393 -10.186 1.00 71.75 81 ILE A CA 1
ATOM 626 C C . ILE A 1 81 ? 0.425 1.779 -10.563 1.00 71.75 81 ILE A C 1
ATOM 628 O O . ILE A 1 81 ? 1.169 2.413 -11.309 1.00 71.75 81 ILE A O 1
ATOM 632 N N . ASP A 1 82 ? 0.730 0.561 -10.112 1.00 70.69 82 ASP A N 1
ATOM 633 C CA . ASP A 1 82 ? 1.947 -0.170 -10.488 1.00 70.69 82 ASP A CA 1
ATOM 634 C C . ASP A 1 82 ? 2.031 -0.363 -12.013 1.00 70.69 82 ASP A C 1
ATOM 636 O O . ASP A 1 82 ? 3.045 -0.026 -12.624 1.00 70.69 82 ASP A O 1
ATOM 640 N N . TYR A 1 83 ? 0.912 -0.740 -12.646 1.00 69.81 83 TYR A N 1
ATOM 641 C CA . TYR A 1 83 ? 0.799 -0.843 -14.106 1.00 69.81 83 TYR A CA 1
ATOM 642 C C . TYR A 1 83 ? 1.073 0.485 -14.837 1.00 69.81 83 TYR A C 1
ATOM 644 O O . TYR A 1 83 ? 1.687 0.494 -15.900 1.00 69.81 83 TYR A O 1
ATOM 652 N N . PHE A 1 84 ? 0.638 1.621 -14.281 1.00 66.88 84 PHE A N 1
ATOM 653 C CA . PHE A 1 84 ? 0.843 2.939 -14.898 1.00 66.88 84 PHE A CA 1
ATOM 654 C C . PHE A 1 84 ? 2.210 3.576 -14.602 1.00 66.88 84 PHE A C 1
ATOM 656 O O . PHE A 1 84 ? 2.623 4.477 -15.333 1.00 66.88 84 PHE A O 1
ATOM 663 N N . THR A 1 85 ? 2.900 3.178 -13.530 1.00 63.53 85 THR A N 1
ATOM 664 C CA . THR A 1 85 ? 4.127 3.862 -13.073 1.00 63.53 85 THR A CA 1
ATOM 665 C C . THR A 1 85 ? 5.427 3.235 -13.549 1.00 63.53 85 THR A C 1
ATOM 667 O O . THR A 1 85 ? 6.450 3.924 -13.521 1.00 63.53 85 THR A O 1
ATOM 670 N N . HIS A 1 86 ? 5.411 1.996 -14.039 1.00 56.78 86 HIS A N 1
ATOM 671 C CA . HIS A 1 86 ? 6.610 1.340 -14.549 1.00 56.78 86 HIS A CA 1
ATOM 672 C C . HIS A 1 86 ? 6.450 0.855 -15.997 1.00 56.78 86 HIS A C 1
ATOM 674 O O . HIS A 1 86 ? 5.545 0.075 -16.284 1.00 56.78 86 HIS A O 1
ATOM 680 N N . PRO A 1 87 ? 7.365 1.229 -16.916 1.00 52.75 87 PRO A N 1
ATOM 681 C CA . PRO A 1 87 ? 7.594 0.431 -18.108 1.00 52.75 87 PRO A CA 1
ATOM 682 C C . PRO A 1 87 ? 8.219 -0.898 -17.663 1.00 52.75 87 PRO A C 1
ATOM 684 O O . PRO A 1 87 ? 9.318 -0.949 -17.111 1.00 52.75 87 PRO A O 1
ATOM 687 N N . THR A 1 88 ? 7.447 -1.959 -17.843 1.00 51.44 88 THR A N 1
ATOM 688 C CA . THR A 1 88 ? 7.727 -3.345 -17.450 1.00 51.44 88 THR A CA 1
ATOM 689 C C . THR A 1 88 ? 9.053 -3.838 -18.023 1.00 51.44 88 THR A C 1
ATOM 691 O O . THR A 1 88 ? 9.282 -3.721 -19.229 1.00 51.44 88 THR A O 1
ATOM 694 N N . HIS A 1 89 ? 9.903 -4.418 -17.177 1.00 52.09 89 HIS A N 1
ATOM 695 C CA . HIS A 1 89 ? 11.216 -4.936 -17.579 1.00 52.09 89 HIS A CA 1
ATOM 696 C C . HIS A 1 89 ? 11.288 -6.474 -17.610 1.00 52.09 89 HIS A C 1
ATOM 698 O O . HIS A 1 89 ? 12.256 -7.006 -18.154 1.00 52.09 89 HIS A O 1
ATOM 704 N N . PHE A 1 90 ? 10.281 -7.191 -17.089 1.00 43.72 90 PHE A N 1
ATOM 705 C CA . PHE A 1 90 ? 10.245 -8.657 -17.074 1.00 43.72 90 PHE A CA 1
ATOM 706 C C . PHE A 1 90 ? 8.888 -9.220 -17.533 1.00 43.72 90 PHE A C 1
ATOM 708 O O . PHE A 1 90 ? 7.862 -9.048 -16.884 1.00 43.72 90 PHE A O 1
ATOM 715 N N . GLY A 1 91 ? 8.898 -9.987 -18.628 1.00 57.91 91 GLY A N 1
ATOM 716 C CA . GLY A 1 91 ? 7.774 -10.844 -19.022 1.00 57.91 91 GLY A CA 1
ATOM 717 C C . GLY A 1 91 ? 6.497 -10.111 -19.459 1.00 57.91 91 GLY A C 1
ATOM 718 O O . GLY A 1 91 ? 6.546 -9.040 -20.057 1.00 57.91 91 GLY A O 1
ATOM 719 N N . ALA A 1 92 ? 5.341 -10.747 -19.232 1.00 54.59 92 ALA A N 1
ATOM 720 C CA . ALA A 1 92 ? 4.042 -10.257 -19.684 1.00 54.59 92 ALA A CA 1
ATOM 721 C C . ALA A 1 92 ? 3.491 -9.180 -18.731 1.00 54.59 92 ALA A C 1
ATOM 723 O O . ALA A 1 92 ? 3.327 -9.418 -17.538 1.00 54.59 92 ALA A O 1
ATOM 724 N N . HIS A 1 93 ? 3.164 -8.008 -19.281 1.00 58.50 93 HIS A N 1
ATOM 725 C CA . HIS A 1 93 ? 2.937 -6.729 -18.587 1.00 58.50 93 HIS A CA 1
ATOM 726 C C . HIS A 1 93 ? 1.982 -6.725 -17.377 1.00 58.50 93 HIS A C 1
ATOM 728 O O . HIS A 1 93 ? 1.990 -5.812 -16.557 1.00 58.50 93 HIS A O 1
ATOM 734 N N . TYR A 1 94 ? 1.118 -7.725 -17.281 1.00 60.16 94 TYR A N 1
ATOM 735 C CA . TYR A 1 94 ? 0.033 -7.821 -16.311 1.00 60.16 94 TYR A CA 1
ATOM 736 C C . TYR A 1 94 ? 0.429 -8.633 -15.074 1.00 60.16 94 TYR A C 1
ATOM 738 O O . TYR A 1 94 ? -0.174 -8.454 -14.018 1.00 60.16 94 TYR A O 1
ATOM 746 N N . THR A 1 95 ? 1.431 -9.516 -15.162 1.00 65.12 95 THR A N 1
ATOM 747 C CA . THR A 1 95 ? 1.764 -10.412 -14.044 1.00 65.12 95 THR A CA 1
ATOM 748 C C . THR A 1 95 ? 2.422 -9.669 -12.889 1.00 65.12 95 THR A C 1
ATOM 750 O O . THR A 1 95 ? 2.075 -9.931 -11.744 1.00 65.12 95 THR A O 1
ATOM 753 N N . GLU A 1 96 ? 3.302 -8.705 -13.176 1.00 64.88 96 GLU A N 1
ATOM 754 C CA . GLU A 1 96 ? 3.989 -7.913 -12.145 1.00 64.88 96 GLU A CA 1
ATOM 755 C C . GLU A 1 96 ? 3.013 -7.004 -11.388 1.00 64.88 96 GLU A C 1
ATOM 757 O O . GLU A 1 96 ? 2.995 -6.998 -10.159 1.00 64.88 96 GLU A O 1
ATOM 762 N N . ALA A 1 97 ? 2.122 -6.325 -12.115 1.00 65.44 97 ALA A N 1
ATOM 763 C CA . ALA A 1 97 ? 1.086 -5.481 -11.526 1.00 65.44 97 ALA A CA 1
ATOM 764 C C . ALA A 1 97 ? 0.126 -6.286 -10.632 1.00 65.44 97 ALA A C 1
ATOM 766 O O . ALA A 1 97 ? -0.249 -5.851 -9.536 1.00 65.44 97 ALA A O 1
ATOM 767 N N . VAL A 1 98 ? -0.252 -7.491 -11.074 1.00 69.75 98 VAL A N 1
ATOM 768 C CA . VAL A 1 98 ? -1.120 -8.388 -10.303 1.00 69.75 98 VAL A CA 1
ATOM 769 C C . VAL A 1 98 ? -0.410 -8.905 -9.052 1.00 69.75 98 VAL A C 1
ATOM 771 O O . VAL A 1 98 ? -1.043 -8.943 -7.995 1.00 69.75 98 VAL A O 1
ATOM 774 N N . THR A 1 99 ? 0.883 -9.248 -9.112 1.00 70.88 99 THR A N 1
ATOM 775 C CA . THR A 1 99 ? 1.633 -9.685 -7.922 1.00 70.88 99 THR A CA 1
ATOM 776 C C . THR A 1 99 ? 1.863 -8.546 -6.931 1.00 70.88 99 THR A C 1
ATOM 778 O O . THR A 1 99 ? 1.684 -8.770 -5.731 1.00 70.88 99 THR A O 1
ATOM 781 N N . THR A 1 100 ? 2.157 -7.321 -7.390 1.00 72.50 100 THR A N 1
ATOM 782 C CA . THR A 1 100 ? 2.264 -6.140 -6.508 1.00 72.50 100 THR A CA 1
ATOM 783 C C . THR A 1 100 ? 0.942 -5.858 -5.806 1.00 72.50 100 THR A C 1
ATOM 785 O O . THR A 1 100 ? 0.912 -5.654 -4.587 1.00 72.50 100 THR A O 1
ATOM 788 N N . GLY A 1 101 ? -0.158 -5.877 -6.567 1.00 67.69 101 GLY A N 1
ATOM 789 C CA . GLY A 1 101 ? -1.505 -5.710 -6.035 1.00 67.69 101 GLY A CA 1
ATOM 790 C C . GLY A 1 101 ? -1.832 -6.786 -5.003 1.00 67.69 101 GLY A C 1
ATOM 791 O O . GLY A 1 101 ? -2.259 -6.461 -3.892 1.00 67.69 101 GLY A O 1
ATOM 792 N N . LEU A 1 102 ? -1.594 -8.062 -5.334 1.00 76.88 102 LEU A N 1
ATOM 793 C CA . LEU A 1 102 ? -1.861 -9.208 -4.453 1.00 76.88 102 LEU A CA 1
ATOM 794 C C . LEU A 1 102 ? -1.044 -9.116 -3.162 1.00 76.88 102 LEU A C 1
ATOM 796 O O . LEU A 1 102 ? -1.594 -9.336 -2.083 1.00 76.88 102 LEU A O 1
ATOM 800 N N . GLY A 1 103 ? 0.235 -8.746 -3.254 1.00 74.06 103 GLY A N 1
ATOM 801 C CA . GLY A 1 103 ? 1.102 -8.533 -2.096 1.00 74.06 103 GLY A CA 1
ATOM 802 C C . GLY A 1 103 ? 0.551 -7.456 -1.162 1.00 74.06 103 GLY A C 1
ATOM 803 O O . GLY A 1 103 ? 0.405 -7.689 0.040 1.00 74.06 103 GLY A O 1
ATOM 804 N N . ALA A 1 104 ? 0.141 -6.313 -1.715 1.00 72.12 104 ALA A N 1
ATOM 805 C CA . ALA A 1 104 ? -0.417 -5.214 -0.932 1.00 72.12 104 ALA A CA 1
ATOM 806 C C . ALA A 1 104 ? -1.753 -5.604 -0.281 1.00 72.12 104 ALA A C 1
ATOM 808 O O . ALA A 1 104 ? -2.005 -5.277 0.882 1.00 72.12 104 ALA A O 1
ATOM 809 N N . ALA A 1 105 ? -2.590 -6.350 -1.004 1.00 74.25 105 ALA A N 1
ATOM 810 C CA . ALA A 1 105 ? -3.861 -6.864 -0.508 1.00 74.25 105 ALA A CA 1
ATOM 811 C C . ALA A 1 105 ? -3.672 -7.867 0.635 1.00 74.25 105 ALA A C 1
ATOM 813 O O . ALA A 1 105 ? -4.330 -7.751 1.671 1.00 74.25 105 ALA A O 1
ATOM 814 N N . LEU A 1 106 ? -2.738 -8.810 0.487 1.00 77.69 106 LEU A N 1
ATOM 815 C CA . LEU A 1 106 ? -2.397 -9.786 1.521 1.00 77.69 106 LEU A CA 1
ATOM 816 C C . LEU A 1 106 ? -1.852 -9.100 2.774 1.00 77.69 106 LEU A C 1
ATOM 818 O O . LEU A 1 106 ? -2.333 -9.378 3.872 1.00 77.69 106 LEU A O 1
ATOM 822 N N . ILE A 1 107 ? -0.921 -8.153 2.626 1.00 74.44 107 ILE A N 1
ATOM 823 C CA . ILE A 1 107 ? -0.395 -7.366 3.752 1.00 74.44 107 ILE A CA 1
ATOM 824 C C . ILE A 1 107 ? -1.529 -6.588 4.435 1.00 74.44 107 ILE A C 1
ATOM 826 O O . ILE A 1 107 ? -1.631 -6.577 5.666 1.00 74.44 107 ILE A O 1
ATOM 830 N N . SER A 1 108 ? -2.422 -5.980 3.652 1.00 71.38 108 SER A N 1
ATOM 831 C CA . SER A 1 108 ? -3.588 -5.260 4.170 1.00 71.38 108 SER A CA 1
ATOM 832 C C . SER A 1 108 ? -4.518 -6.166 4.979 1.00 71.38 108 SER A C 1
ATOM 834 O O . SER A 1 108 ? -4.926 -5.797 6.087 1.00 71.38 108 SER A O 1
ATOM 836 N N . ILE A 1 109 ? -4.801 -7.377 4.493 1.00 72.88 109 ILE A N 1
ATOM 837 C CA . ILE A 1 109 ? -5.610 -8.378 5.201 1.00 72.88 109 ILE A CA 1
ATOM 838 C C . ILE A 1 109 ? -4.911 -8.842 6.480 1.00 72.88 109 ILE A C 1
ATOM 840 O O . ILE A 1 109 ? -5.513 -8.770 7.552 1.00 72.88 109 ILE A O 1
ATOM 844 N N . ILE A 1 110 ? -3.642 -9.251 6.403 1.00 77.06 110 ILE A N 1
ATOM 845 C CA . ILE A 1 110 ? -2.867 -9.759 7.547 1.00 77.06 110 ILE A CA 1
ATOM 846 C C . ILE A 1 110 ? -2.823 -8.724 8.667 1.00 77.06 110 ILE A C 1
ATOM 848 O O . ILE A 1 110 ? -3.173 -9.017 9.810 1.00 77.06 110 ILE A O 1
ATOM 852 N N . VAL A 1 111 ? -2.468 -7.480 8.351 1.00 71.62 111 VAL A N 1
ATOM 853 C CA . VAL A 1 111 ? -2.434 -6.424 9.365 1.00 71.62 111 VAL A CA 1
ATOM 854 C C . VAL A 1 111 ? -3.846 -6.109 9.868 1.00 71.62 111 VAL A C 1
ATOM 856 O O . VAL A 1 111 ? -3.990 -5.684 11.010 1.00 71.62 111 VAL A O 1
ATOM 859 N N . SER A 1 112 ? -4.897 -6.315 9.062 1.00 68.94 112 SER A N 1
ATOM 860 C CA . SER A 1 112 ? -6.276 -6.081 9.515 1.00 68.94 112 SER A CA 1
ATOM 861 C C . SER A 1 112 ? -6.676 -7.136 10.540 1.00 68.94 112 SER A C 1
ATOM 863 O O . SER A 1 112 ? -7.265 -6.779 11.552 1.00 68.94 112 SER A O 1
ATOM 865 N N . PHE A 1 113 ? -6.268 -8.393 10.348 1.00 73.44 113 PHE A N 1
ATOM 866 C CA . PHE A 1 113 ? -6.433 -9.456 11.343 1.00 73.44 113 PHE A CA 1
ATOM 867 C C . PHE A 1 113 ? -5.609 -9.216 12.616 1.00 73.44 113 PHE A C 1
ATOM 869 O O . PHE A 1 113 ? -6.118 -9.410 13.718 1.00 73.44 113 PHE A O 1
ATOM 876 N N . ILE A 1 114 ? -4.359 -8.756 12.492 1.00 71.12 114 ILE A N 1
ATOM 877 C CA . ILE A 1 114 ? -3.508 -8.442 13.654 1.00 71.12 114 ILE A CA 1
ATOM 878 C C . ILE A 1 114 ? -4.099 -7.281 14.470 1.00 71.12 114 ILE A C 1
ATOM 880 O O . ILE A 1 114 ? -4.110 -7.329 15.700 1.00 71.12 114 ILE A O 1
ATOM 884 N N . LEU A 1 115 ? -4.615 -6.245 13.802 1.00 64.88 115 LEU A N 1
ATOM 885 C CA . LEU A 1 115 ? -5.255 -5.107 14.466 1.00 64.88 115 LEU A CA 1
ATOM 886 C C . LEU A 1 115 ? -6.620 -5.467 15.068 1.00 64.88 115 LEU A C 1
ATOM 888 O O . LEU A 1 115 ? -6.910 -5.004 16.169 1.00 64.88 115 LEU A O 1
ATOM 892 N N . ASP A 1 116 ? -7.417 -6.321 14.414 1.00 61.28 116 ASP A N 1
ATOM 893 C CA . ASP A 1 116 ? -8.659 -6.871 14.989 1.00 61.28 116 ASP A CA 1
ATOM 894 C C . ASP A 1 116 ? -8.368 -7.634 16.287 1.00 61.28 116 ASP A C 1
ATOM 896 O O . ASP A 1 116 ? -9.080 -7.471 17.277 1.00 61.28 116 ASP A O 1
ATOM 900 N N . LYS A 1 117 ? -7.271 -8.405 16.328 1.00 56.50 117 LYS A N 1
ATOM 901 C CA . LYS A 1 117 ? -6.855 -9.133 17.535 1.00 56.50 117 LYS A CA 1
ATOM 902 C C . LYS A 1 117 ? -6.488 -8.196 18.693 1.00 56.50 117 LYS A C 1
ATOM 904 O O . LYS A 1 117 ? -6.697 -8.552 19.845 1.00 56.50 117 LYS A O 1
ATOM 909 N N . LYS A 1 118 ? -5.982 -6.991 18.401 1.00 49.88 118 LYS A N 1
ATOM 910 C CA . LYS A 1 118 ? -5.644 -5.969 19.410 1.00 49.88 118 LYS A CA 1
ATOM 911 C C . LYS A 1 118 ? -6.866 -5.182 19.916 1.00 49.88 118 LYS A C 1
ATOM 913 O O . LYS A 1 118 ? -6.778 -4.560 20.968 1.00 49.88 118 LYS A O 1
ATOM 918 N N . ASN A 1 119 ? -7.983 -5.205 19.184 1.00 48.03 119 ASN A N 1
ATOM 919 C CA . ASN A 1 119 ? -9.252 -4.576 19.575 1.00 48.03 119 ASN A CA 1
ATOM 920 C C . ASN A 1 119 ? -10.230 -5.547 20.260 1.00 48.03 119 ASN A C 1
ATOM 922 O O . ASN A 1 119 ? -11.328 -5.133 20.628 1.00 48.03 119 ASN A O 1
ATOM 926 N N . GLN A 1 120 ? -9.862 -6.818 20.439 1.00 37.16 120 GLN A N 1
ATOM 927 C CA . GLN A 1 120 ? -10.598 -7.703 21.336 1.00 37.16 120 GLN A CA 1
ATOM 928 C C . GLN A 1 120 ? -10.296 -7.267 22.777 1.00 37.16 120 GLN A C 1
ATOM 930 O O . GLN A 1 120 ? -9.114 -7.213 23.133 1.00 37.16 120 GLN A O 1
ATOM 935 N N . PRO A 1 121 ? -11.305 -6.914 23.599 1.00 37.31 121 PRO A N 1
ATOM 936 C CA . PRO A 1 121 ? -11.070 -6.725 25.021 1.00 37.31 121 PRO A CA 1
ATOM 937 C C . PRO A 1 121 ? -10.456 -8.022 25.544 1.00 37.31 121 PRO A C 1
ATOM 939 O O . PRO A 1 121 ? -11.001 -9.103 25.329 1.00 37.31 121 PRO A O 1
ATOM 942 N N . THR A 1 122 ? -9.279 -7.917 26.154 1.00 42.25 122 THR A N 1
ATOM 943 C CA . THR A 1 122 ? -8.718 -8.997 26.961 1.00 42.25 122 THR A CA 1
ATOM 944 C C . THR A 1 122 ? -9.776 -9.361 27.996 1.00 42.25 122 THR A C 1
ATOM 946 O O . THR A 1 122 ? -10.101 -8.519 28.836 1.00 42.25 122 THR A O 1
ATOM 949 N N . ALA A 1 123 ? -10.373 -10.542 27.836 1.00 40.72 123 ALA A N 1
ATOM 950 C CA . ALA A 1 123 ? -11.257 -11.145 28.824 1.00 40.72 123 ALA A CA 1
ATOM 951 C C . ALA A 1 123 ? -10.493 -11.413 30.125 1.00 40.72 123 ALA A C 1
ATOM 953 O O . ALA A 1 123 ? -9.276 -11.708 30.031 1.00 40.72 123 ALA A O 1
#

Radius of gyration: 15.06 Å; chains: 1; bounding box: 39×24×48 Å

Sequence (123 aa):
MNWSILKTKFFLRVYLMVTFSCMVNMVSGKILLISMKHFIIASKVGLVCAGGFALVTLLTSKLMQNKYFLAGYVFLATGVIDYFTHPTHFGAHYTEAVTTGLGAALISIIVSFILDKKNQPTA

Secondary structure (DSSP, 8-state):
--HHHHHHHHHHHHHHHHHHHHHHHHTTT-GGG--HHHHHHHHHHHHHHHHHHHHHHHH-TTGGG-HHHHHHHHHHHHHHHHHHH----SSSHHHHHHHHHHHHHHHHHHHHHHHHHHTS---